Protein AF-A0A221SP52-F1 (afdb_monomer_lite)

Organism: NCBI:txid2004767

Structure (mmCIF, N/CA/C/O backbone):
data_AF-A0A221SP52-F1
#
_entry.id   AF-A0A221SP52-F1
#
loop_
_atom_site.group_PDB
_atom_site.id
_atom_site.type_symbol
_atom_site.label_atom_id
_atom_site.label_alt_id
_atom_site.label_comp_id
_atom_site.label_asym_id
_atom_site.label_entity_id
_atom_site.label_seq_id
_atom_site.pdbx_PDB_ins_code
_atom_site.Cartn_x
_atom_site.Cartn_y
_atom_site.Cartn_z
_atom_site.occupancy
_atom_site.B_iso_or_equiv
_atom_site.auth_seq_id
_atom_site.auth_comp_id
_atom_site.auth_asym_id
_atom_site.auth_atom_id
_atom_site.pdbx_PDB_model_num
ATOM 1 N N . PRO A 1 1 ? 0.318 9.948 6.537 1.00 86.88 1 PRO A N 1
ATOM 2 C CA . PRO A 1 1 ? 0.418 9.607 5.094 1.00 86.88 1 PRO A CA 1
ATOM 3 C C . PRO A 1 1 ? 1.790 9.072 4.619 1.00 86.88 1 PRO A C 1
ATOM 5 O O . PRO A 1 1 ? 1.800 8.216 3.740 1.00 86.88 1 PRO A O 1
ATOM 8 N N . LYS A 1 2 ? 2.930 9.499 5.202 1.00 96.75 2 LYS A N 1
ATOM 9 C CA . LYS A 1 2 ? 4.282 9.005 4.836 1.00 96.75 2 LYS A CA 1
ATOM 10 C C . LYS A 1 2 ? 4.414 7.473 4.828 1.00 96.75 2 LYS A C 1
ATOM 12 O O . LYS A 1 2 ? 5.120 6.940 3.981 1.00 96.75 2 LYS A O 1
ATOM 17 N N . VAL A 1 3 ? 3.765 6.777 5.767 1.00 98.12 3 VAL A N 1
ATOM 18 C CA . VAL A 1 3 ? 3.766 5.304 5.833 1.00 98.12 3 VAL A CA 1
ATOM 19 C C . VAL A 1 3 ? 2.858 4.715 4.755 1.00 98.12 3 VAL A C 1
ATOM 21 O O . VAL A 1 3 ? 3.343 3.947 3.937 1.00 98.12 3 VAL A O 1
ATOM 24 N N . CYS A 1 4 ? 1.587 5.132 4.691 1.00 98.06 4 CYS A N 1
ATOM 25 C CA . CYS A 1 4 ? 0.603 4.603 3.737 1.00 98.06 4 CYS A CA 1
ATOM 26 C C . CYS A 1 4 ? 1.059 4.702 2.276 1.00 98.06 4 CYS A C 1
ATOM 28 O O . CYS A 1 4 ? 0.843 3.773 1.511 1.00 98.06 4 CYS A O 1
ATOM 30 N N . CYS A 1 5 ? 1.747 5.786 1.902 1.00 98.06 5 CYS A N 1
ATOM 31 C CA . CYS A 1 5 ? 2.247 5.955 0.537 1.00 98.06 5 CYS A CA 1
ATOM 32 C C . CYS A 1 5 ? 3.231 4.845 0.121 1.00 98.06 5 CYS A C 1
ATOM 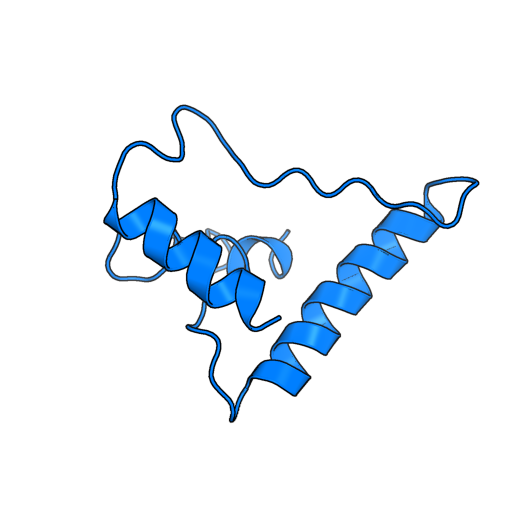34 O O . CYS A 1 5 ? 3.274 4.459 -1.039 1.00 98.06 5 CYS A O 1
ATOM 36 N N . GLN A 1 6 ? 3.973 4.267 1.069 1.00 98.31 6 GLN A N 1
ATOM 37 C CA . GLN A 1 6 ? 4.896 3.160 0.801 1.00 98.31 6 GLN A CA 1
ATOM 38 C C . GLN A 1 6 ? 4.185 1.821 0.530 1.00 98.31 6 GLN A C 1
ATOM 40 O O . GLN A 1 6 ? 4.864 0.822 0.298 1.00 98.31 6 GLN A O 1
ATOM 45 N N . PHE A 1 7 ? 2.853 1.785 0.617 1.00 98.50 7 PHE A N 1
ATOM 46 C CA . PHE A 1 7 ? 2.006 0.632 0.303 1.00 98.50 7 PHE A CA 1
ATOM 47 C C . PHE A 1 7 ? 1.116 0.885 -0.924 1.00 98.50 7 PHE A C 1
ATOM 49 O O . PHE A 1 7 ? 0.269 0.064 -1.246 1.00 98.50 7 PHE A O 1
ATOM 56 N N . ASP A 1 8 ? 1.331 1.990 -1.643 1.00 98.12 8 ASP A N 1
ATOM 57 C CA . ASP A 1 8 ? 0.842 2.154 -3.010 1.00 98.12 8 ASP A CA 1
ATOM 58 C C . ASP A 1 8 ? 1.941 1.698 -3.977 1.00 98.12 8 ASP A C 1
ATOM 60 O O . ASP A 1 8 ? 2.858 2.454 -4.301 1.00 98.12 8 ASP A O 1
ATOM 64 N N . PHE A 1 9 ? 1.892 0.440 -4.418 1.00 97.88 9 PHE A N 1
ATOM 65 C CA . PHE A 1 9 ? 2.984 -0.166 -5.186 1.00 97.88 9 PHE A CA 1
ATOM 66 C C . PHE A 1 9 ? 3.105 0.368 -6.619 1.00 97.88 9 PHE A C 1
ATOM 68 O O . PHE A 1 9 ? 4.129 0.149 -7.261 1.00 97.88 9 PHE A O 1
ATOM 75 N N . TYR A 1 10 ? 2.144 1.154 -7.107 1.00 96.31 10 TYR A N 1
ATOM 76 C CA . TYR A 1 10 ? 2.322 1.906 -8.356 1.00 96.31 10 TYR A CA 1
ATOM 77 C C . TYR A 1 10 ? 3.212 3.140 -8.199 1.00 96.31 10 TYR A C 1
ATOM 79 O O . TYR A 1 10 ? 3.567 3.778 -9.180 1.00 96.31 10 TYR A O 1
ATOM 87 N N . ARG A 1 11 ? 3.603 3.488 -6.969 1.00 96.69 11 ARG A N 1
ATOM 88 C CA . ARG A 1 11 ? 4.610 4.526 -6.708 1.00 96.69 11 ARG A CA 1
ATOM 89 C C . ARG A 1 11 ? 6.022 3.959 -6.584 1.00 96.69 11 ARG A C 1
ATOM 91 O O . ARG A 1 11 ? 6.930 4.658 -6.129 1.00 96.69 11 ARG A O 1
ATOM 98 N N . LEU A 1 12 ? 6.217 2.678 -6.923 1.00 95.56 12 LEU A N 1
ATOM 99 C CA . LEU A 1 12 ? 7.559 2.124 -7.070 1.00 95.56 12 LEU A CA 1
ATOM 100 C C . LEU A 1 12 ? 8.314 2.923 -8.156 1.00 95.56 12 LEU A C 1
ATOM 102 O O . LEU A 1 12 ? 7.691 3.363 -9.127 1.00 95.56 12 LEU A O 1
ATOM 106 N N . PRO A 1 13 ? 9.643 3.104 -8.032 1.00 89.56 13 PRO A N 1
ATOM 107 C CA . PRO A 1 13 ? 10.415 4.015 -8.890 1.00 89.56 13 PRO A CA 1
ATOM 108 C C . PRO A 1 13 ? 10.301 3.782 -10.406 1.00 89.56 13 PRO A C 1
ATOM 110 O O . PRO A 1 13 ? 10.631 4.662 -11.191 1.00 89.56 13 PRO A O 1
ATOM 113 N N . ASN A 1 14 ? 9.847 2.605 -10.825 1.00 86.56 14 ASN A N 1
ATOM 114 C CA . ASN A 1 14 ? 9.702 2.179 -12.212 1.00 86.56 14 ASN A CA 1
ATOM 115 C C . ASN A 1 14 ? 8.368 2.571 -12.883 1.00 86.56 14 ASN A C 1
ATOM 117 O O . ASN A 1 14 ? 8.234 2.342 -14.080 1.00 86.56 14 ASN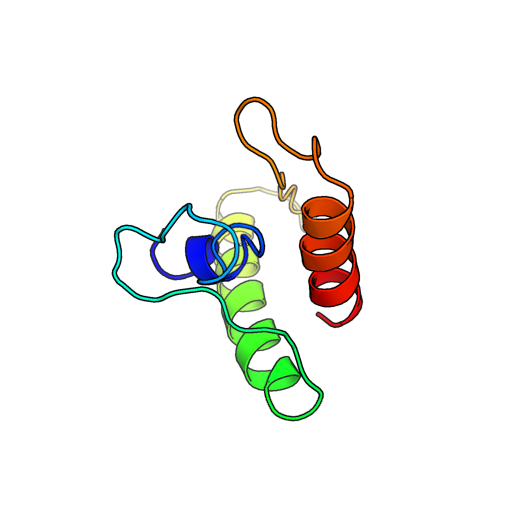 A O 1
ATOM 121 N N . TYR A 1 15 ? 7.399 3.141 -12.157 1.00 83.38 15 TYR A N 1
ATOM 122 C CA . TYR A 1 15 ? 6.060 3.451 -12.693 1.00 83.38 15 TYR A CA 1
ATOM 123 C C . TYR A 1 15 ? 5.787 4.942 -12.933 1.00 83.38 15 TYR A C 1
ATOM 125 O O . TYR A 1 15 ? 4.805 5.272 -13.591 1.00 83.38 15 TYR A O 1
ATOM 133 N N . GLY A 1 16 ? 6.643 5.845 -12.437 1.00 83.31 16 GLY A N 1
ATOM 134 C CA . GLY A 1 16 ? 6.530 7.297 -12.636 1.00 83.31 16 GLY A CA 1
ATOM 135 C C . GLY A 1 16 ? 6.067 8.067 -11.391 1.00 83.31 16 GLY A C 1
ATOM 136 O O . GLY A 1 16 ? 6.834 8.899 -10.902 1.00 83.31 16 GLY A O 1
ATOM 137 N N . PRO A 1 17 ? 4.857 7.821 -10.842 1.00 89.19 17 PRO A N 1
ATOM 138 C CA . PRO A 1 17 ? 4.387 8.489 -9.633 1.00 89.19 17 PRO A CA 1
ATOM 139 C C . PRO A 1 17 ? 5.313 8.254 -8.442 1.00 89.19 17 PRO A C 1
ATOM 141 O O . PRO A 1 17 ? 5.782 7.145 -8.204 1.00 89.19 17 PRO A O 1
ATOM 144 N N . VAL A 1 18 ? 5.532 9.295 -7.641 1.00 95.12 18 VAL A N 1
ATOM 145 C CA . VAL A 1 18 ? 6.394 9.220 -6.456 1.00 95.12 18 VAL A CA 1
ATOM 146 C C . VAL A 1 18 ? 5.622 9.532 -5.185 1.00 95.12 18 VAL A C 1
ATOM 148 O O . VAL A 1 18 ? 4.572 10.180 -5.193 1.00 95.12 18 VAL A O 1
ATOM 151 N N . CYS A 1 19 ? 6.160 9.078 -4.058 1.00 96.56 19 CYS A N 1
ATOM 152 C CA . CYS A 1 19 ? 5.691 9.510 -2.752 1.00 96.56 19 CYS A CA 1
ATOM 153 C C . CYS A 1 19 ? 6.278 10.886 -2.402 1.00 96.56 19 CYS A C 1
ATOM 155 O O . CYS A 1 19 ? 7.501 11.000 -2.277 1.00 96.56 19 CYS A O 1
ATOM 157 N N . PRO A 1 20 ? 5.452 11.919 -2.145 1.00 96.56 20 PRO A N 1
ATOM 158 C CA . PRO A 1 20 ? 5.952 13.266 -1.854 1.00 96.56 20 PRO A CA 1
ATOM 159 C C . PRO A 1 20 ? 6.743 13.335 -0.537 1.00 96.56 20 PRO A C 1
ATOM 161 O O . PRO A 1 20 ? 7.587 14.208 -0.355 1.00 96.56 20 PRO A O 1
ATOM 164 N N . TRP A 1 21 ? 6.552 12.365 0.366 1.00 96.81 21 TRP A N 1
ATOM 165 C CA . TRP A 1 21 ? 7.314 12.242 1.616 1.00 96.81 21 TRP A CA 1
ATOM 166 C C . TRP A 1 21 ? 8.709 11.618 1.454 1.00 96.81 21 TRP A C 1
ATOM 168 O O . TRP A 1 21 ? 9.318 11.253 2.458 1.00 96.81 21 TRP A O 1
ATOM 178 N N . LYS A 1 22 ? 9.208 11.486 0.217 1.00 94.81 22 LYS A N 1
ATOM 179 C CA . LYS A 1 22 ? 10.576 11.045 -0.122 1.00 94.81 22 LYS A CA 1
ATOM 180 C C . LYS A 1 22 ? 10.957 9.651 0.393 1.00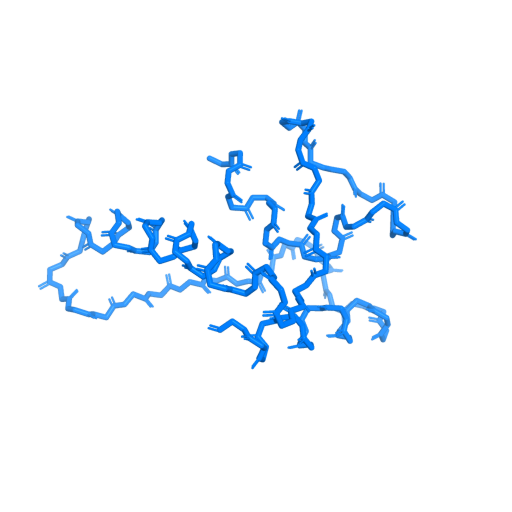 94.81 22 LYS A C 1
ATOM 182 O O . LYS A 1 22 ? 12.134 9.313 0.453 1.00 94.81 22 LYS A O 1
ATOM 187 N N . VAL A 1 23 ? 9.967 8.829 0.740 1.00 96.44 23 VAL A N 1
ATOM 188 C CA . VAL A 1 23 ? 10.156 7.412 1.066 1.00 96.44 23 VAL A CA 1
ATOM 189 C C . VAL A 1 23 ? 9.333 6.600 0.068 1.00 96.44 23 VAL A C 1
ATOM 191 O O . VAL A 1 23 ? 8.105 6.598 0.185 1.00 96.44 23 VAL A O 1
ATOM 194 N N . PRO A 1 24 ? 9.967 5.971 -0.937 1.00 96.31 24 PRO A N 1
ATOM 195 C CA . PRO A 1 24 ? 9.250 5.188 -1.933 1.00 96.31 24 PRO A CA 1
ATOM 196 C C . PRO A 1 24 ? 8.753 3.854 -1.344 1.00 96.31 24 PRO A C 1
ATOM 198 O O . PRO A 1 24 ? 9.298 3.376 -0.340 1.00 96.31 24 PRO A O 1
ATOM 201 N N . PRO A 1 25 ? 7.750 3.222 -1.974 1.00 97.75 25 PRO A N 1
ATOM 202 C CA . PRO A 1 25 ? 7.428 1.821 -1.740 1.00 97.75 25 PRO A CA 1
ATOM 203 C C . PRO A 1 25 ? 8.636 0.915 -2.001 1.00 97.75 25 PRO A C 1
ATOM 205 O O . PRO A 1 25 ? 9.558 1.258 -2.744 1.00 97.75 25 PRO A O 1
ATOM 208 N N . LYS A 1 26 ? 8.607 -0.276 -1.408 1.00 97.50 26 LYS A N 1
ATOM 209 C CA . LYS A 1 26 ? 9.575 -1.349 -1.660 1.00 97.50 26 LYS A CA 1
ATOM 210 C C . LYS A 1 26 ? 8.806 -2.612 -2.010 1.00 97.50 26 LYS A C 1
ATOM 212 O O . LYS A 1 26 ? 7.784 -2.878 -1.386 1.00 97.50 26 LYS A O 1
ATOM 217 N N . ASN A 1 27 ? 9.320 -3.406 -2.947 1.00 97.88 27 ASN A N 1
ATOM 218 C CA . ASN A 1 27 ? 8.762 -4.734 -3.191 1.00 97.88 27 ASN A CA 1
ATOM 219 C C . ASN A 1 27 ? 8.816 -5.572 -1.907 1.00 97.88 27 ASN A C 1
ATOM 221 O O . ASN A 1 27 ? 9.830 -5.590 -1.200 1.00 97.88 27 ASN A O 1
ATOM 225 N N . ILE A 1 28 ? 7.721 -6.265 -1.626 1.00 98.62 28 ILE A N 1
ATOM 226 C CA . ILE A 1 28 ? 7.575 -7.171 -0.498 1.00 98.62 28 ILE A CA 1
ATOM 227 C C . ILE A 1 28 ? 8.286 -8.473 -0.841 1.00 98.62 28 ILE A C 1
ATOM 229 O O . ILE A 1 28 ? 8.002 -9.138 -1.840 1.00 98.62 28 ILE A O 1
ATOM 233 N N . THR A 1 29 ? 9.245 -8.827 -0.001 1.00 98.56 29 THR A N 1
ATOM 234 C CA . THR A 1 29 ? 10.076 -10.019 -0.126 1.00 98.56 29 THR A CA 1
ATOM 235 C C . THR A 1 29 ? 10.034 -10.796 1.179 1.00 98.56 29 THR A C 1
ATOM 237 O O . THR A 1 29 ? 9.671 -10.263 2.225 1.00 98.56 29 THR A O 1
ATOM 240 N N . LYS A 1 30 ? 10.479 -12.054 1.153 1.00 98.38 30 LYS A N 1
ATOM 241 C CA . LYS A 1 30 ? 10.575 -12.876 2.369 1.00 98.38 30 LYS A CA 1
ATOM 242 C C . LYS A 1 30 ? 11.445 -12.236 3.460 1.00 98.38 30 LYS A C 1
ATOM 244 O O . LYS A 1 30 ? 11.238 -12.509 4.632 1.00 98.38 30 LYS A O 1
ATOM 249 N N . VAL A 1 31 ? 12.400 -11.387 3.073 1.00 98.69 31 VAL A N 1
ATOM 250 C CA . VAL A 1 31 ? 13.335 -10.737 3.999 1.00 98.69 31 VAL A CA 1
ATOM 251 C C . VAL A 1 31 ? 12.690 -9.548 4.712 1.00 98.69 31 VAL A C 1
ATOM 253 O O . VAL A 1 31 ? 12.969 -9.323 5.883 1.00 98.69 31 VAL A O 1
ATOM 256 N N . ASN A 1 32 ? 11.828 -8.784 4.030 1.00 98.56 32 ASN A N 1
ATOM 257 C CA . ASN A 1 32 ? 11.251 -7.556 4.591 1.00 98.56 32 ASN A CA 1
ATOM 258 C C . ASN A 1 32 ? 9.782 -7.686 5.022 1.00 98.56 32 ASN A C 1
ATOM 260 O O . ASN A 1 32 ? 9.293 -6.799 5.715 1.00 98.56 32 ASN A O 1
ATOM 264 N N . VAL A 1 33 ? 9.083 -8.768 4.659 1.00 98.69 33 VAL A N 1
ATOM 265 C CA . VAL A 1 33 ? 7.634 -8.908 4.887 1.00 98.69 33 VAL A CA 1
ATOM 266 C C . VAL A 1 33 ? 7.235 -8.667 6.341 1.00 98.69 33 VAL A C 1
ATOM 268 O O . VAL A 1 33 ? 6.283 -7.936 6.581 1.00 98.69 33 VAL A O 1
ATOM 271 N N . ALA A 1 34 ? 7.997 -9.179 7.311 1.00 98.62 34 ALA A N 1
ATOM 272 C CA . ALA A 1 34 ? 7.693 -8.995 8.728 1.00 98.62 34 ALA A CA 1
ATOM 273 C C . ALA A 1 34 ? 7.741 -7.513 9.150 1.00 98.62 34 ALA A C 1
ATOM 275 O O . ALA A 1 34 ? 6.818 -7.016 9.795 1.00 98.62 34 ALA A O 1
ATOM 276 N N . GLU A 1 35 ? 8.783 -6.784 8.740 1.00 98.56 35 GLU A N 1
ATOM 277 C CA . GLU A 1 35 ? 8.936 -5.349 9.022 1.00 98.56 35 GLU A CA 1
ATOM 278 C C . GLU A 1 35 ? 7.853 -4.522 8.316 1.00 98.56 35 GLU A C 1
ATOM 280 O O . GLU A 1 35 ? 7.229 -3.649 8.924 1.00 98.56 35 GLU A O 1
ATOM 285 N N . ARG A 1 36 ? 7.565 -4.836 7.050 1.00 98.69 36 ARG A N 1
ATOM 286 C CA . ARG A 1 36 ? 6.543 -4.140 6.259 1.00 98.69 36 ARG A CA 1
ATOM 287 C C . ARG A 1 36 ? 5.130 -4.389 6.783 1.00 98.69 36 ARG A C 1
ATOM 289 O O . ARG A 1 36 ? 4.363 -3.433 6.896 1.00 98.69 36 ARG A O 1
ATOM 296 N N . ALA A 1 37 ? 4.799 -5.626 7.141 1.00 98.69 37 ALA A N 1
ATOM 297 C CA . ALA A 1 37 ? 3.507 -5.983 7.717 1.00 98.69 37 ALA A CA 1
ATOM 298 C C . ALA A 1 37 ? 3.299 -5.300 9.073 1.00 98.69 37 ALA A C 1
ATOM 300 O O . ALA A 1 37 ? 2.237 -4.729 9.305 1.00 98.69 37 ALA A O 1
ATOM 301 N N . ALA A 1 38 ? 4.324 -5.258 9.934 1.00 98.69 38 ALA A N 1
ATOM 302 C CA . ALA A 1 38 ? 4.247 -4.551 11.212 1.00 98.69 38 ALA A CA 1
ATOM 303 C C . ALA A 1 38 ? 3.953 -3.050 11.031 1.00 98.69 38 ALA A C 1
ATOM 305 O O . ALA A 1 38 ? 3.097 -2.499 11.728 1.00 98.69 38 ALA A O 1
ATOM 306 N N . LEU A 1 39 ? 4.605 -2.396 10.061 1.00 98.56 39 LEU A N 1
ATOM 307 C CA . LEU A 1 39 ? 4.348 -0.990 9.736 1.00 98.56 39 LEU A CA 1
ATOM 308 C C . LEU A 1 39 ? 2.919 -0.748 9.232 1.00 98.56 39 LEU A C 1
ATOM 310 O O . LEU A 1 39 ? 2.292 0.230 9.640 1.00 98.56 39 LEU A O 1
ATOM 314 N N . LEU A 1 40 ? 2.399 -1.607 8.350 1.00 98.56 40 LEU A N 1
ATOM 315 C CA . LEU A 1 40 ? 1.036 -1.465 7.831 1.00 98.56 40 LEU A CA 1
ATOM 316 C C . LEU A 1 40 ? -0.014 -1.747 8.912 1.00 98.56 40 LEU A C 1
ATOM 318 O O . LEU A 1 40 ? -0.972 -0.988 9.061 1.00 98.56 40 LEU A O 1
ATOM 322 N N . LEU A 1 41 ? 0.201 -2.798 9.705 1.00 98.56 41 LEU A N 1
ATOM 323 C CA . LEU A 1 41 ? -0.682 -3.203 10.793 1.00 98.56 41 LEU A CA 1
ATOM 324 C C . LEU A 1 41 ? -0.817 -2.106 11.852 1.00 98.56 41 LEU A C 1
ATOM 326 O O . LEU A 1 41 ? -1.921 -1.857 12.329 1.00 98.56 41 LEU A O 1
ATOM 330 N N . ASP A 1 42 ? 0.272 -1.415 12.195 1.00 98.62 42 ASP A N 1
ATOM 331 C CA . ASP A 1 42 ? 0.221 -0.248 13.081 1.00 98.62 42 ASP A CA 1
ATOM 332 C C . ASP A 1 42 ? -0.714 0.845 12.530 1.00 98.62 42 ASP A C 1
ATOM 334 O O . ASP A 1 42 ? -1.533 1.392 13.272 1.00 98.62 42 ASP A O 1
ATOM 338 N N . GLN A 1 43 ? -0.673 1.120 11.221 1.00 98.69 43 GLN A N 1
ATOM 339 C CA . GLN A 1 43 ? -1.588 2.085 10.600 1.00 98.69 43 GLN A CA 1
ATOM 340 C C . GLN A 1 43 ? -3.044 1.605 10.636 1.00 98.69 43 GLN A C 1
ATOM 342 O O . GLN A 1 43 ? -3.940 2.403 10.918 1.00 98.69 43 GLN A O 1
ATOM 347 N N . TYR A 1 44 ? -3.296 0.316 10.399 1.00 98.56 44 TYR A N 1
ATOM 348 C CA . TYR A 1 44 ? -4.643 -0.254 10.490 1.00 98.56 44 TYR A CA 1
ATOM 349 C C . TYR A 1 44 ? -5.186 -0.230 11.917 1.00 98.56 44 TYR A C 1
ATOM 351 O O . TYR A 1 44 ? -6.329 0.173 12.110 1.00 98.56 44 TYR A O 1
ATOM 359 N N . ARG A 1 45 ? -4.369 -0.550 12.926 1.00 98.25 45 ARG A N 1
ATOM 360 C CA . ARG A 1 45 ? -4.753 -0.451 14.343 1.00 98.25 45 ARG A CA 1
ATOM 361 C C . ARG A 1 45 ? -5.066 0.983 14.745 1.00 98.25 45 ARG A C 1
ATOM 363 O O . ARG A 1 45 ? -6.082 1.214 15.389 1.00 98.25 45 ARG A O 1
ATOM 370 N N . LYS A 1 46 ? -4.247 1.951 14.318 1.00 98.50 46 LYS A N 1
ATOM 371 C CA . LYS A 1 46 ? -4.507 3.385 14.534 1.00 98.50 46 LYS A CA 1
ATOM 372 C C . LYS A 1 46 ? -5.814 3.830 13.885 1.00 98.50 46 LYS A C 1
ATOM 374 O O . LYS A 1 46 ? -6.575 4.555 14.515 1.00 98.50 46 LYS A O 1
ATOM 379 N N . LYS A 1 47 ? -6.105 3.369 12.663 1.00 98.50 47 LYS A N 1
ATOM 380 C CA . LYS A 1 47 ? -7.394 3.622 12.006 1.00 98.50 47 LYS A CA 1
ATOM 381 C C . LYS A 1 47 ? -8.552 2.971 12.766 1.00 98.50 47 LYS A C 1
ATOM 383 O O . LYS A 1 47 ? -9.580 3.614 12.928 1.00 98.50 47 LYS A O 1
ATOM 388 N N . ALA A 1 48 ? -8.379 1.742 13.253 1.00 98.38 48 ALA A N 1
ATOM 389 C CA . ALA A 1 48 ? -9.398 1.008 14.003 1.00 98.38 48 ALA A CA 1
ATOM 390 C C . ALA A 1 48 ? -9.850 1.750 15.268 1.00 98.38 48 ALA A C 1
ATOM 392 O O . ALA A 1 48 ? -11.038 1.747 15.564 1.00 98.38 48 ALA A O 1
ATOM 393 N N . GLN A 1 49 ? -8.943 2.464 15.953 1.00 98.25 49 GLN A N 1
ATOM 394 C CA . GLN A 1 49 ? -9.281 3.271 17.141 1.00 98.25 49 GLN A CA 1
ATOM 395 C C . GLN A 1 49 ? -10.327 4.367 16.874 1.00 98.25 49 GLN A C 1
ATOM 397 O O . GLN A 1 49 ? -10.896 4.917 17.811 1.00 98.25 49 GLN A O 1
ATOM 402 N N . LEU A 1 50 ? -10.574 4.712 15.607 1.00 98.31 50 LEU A N 1
ATOM 403 C CA . LEU A 1 50 ? -11.552 5.727 15.214 1.00 98.31 50 LEU A CA 1
ATOM 404 C C . LEU A 1 50 ? -12.970 5.158 15.032 1.00 98.31 50 LEU A C 1
ATOM 406 O O . LEU A 1 50 ? -13.897 5.919 14.759 1.00 98.31 50 LEU A O 1
ATOM 410 N N . TYR A 1 51 ? -13.151 3.840 15.157 1.00 98.00 51 TYR A N 1
ATOM 411 C CA . TYR A 1 51 ? -14.417 3.148 14.920 1.00 98.00 51 TYR A CA 1
ATOM 412 C C . TYR A 1 51 ? -14.807 2.283 16.126 1.00 98.00 51 TYR A C 1
ATOM 414 O O . TYR A 1 51 ? -13.991 1.968 16.984 1.00 98.00 51 TYR A O 1
ATOM 422 N N . ARG A 1 52 ? -16.090 1.914 16.211 1.00 98.19 52 ARG A N 1
ATOM 423 C CA . ARG A 1 52 ? -16.663 1.185 17.362 1.00 98.19 52 ARG A CA 1
ATOM 424 C C . ARG A 1 52 ? -16.598 -0.342 17.236 1.00 98.19 52 ARG A C 1
ATOM 426 O O . ARG A 1 52 ? -17.084 -1.036 18.119 1.00 98.19 52 ARG A O 1
ATOM 433 N N . THR A 1 53 ? -16.084 -0.853 16.122 1.00 98.19 53 THR A N 1
ATOM 434 C CA . THR A 1 53 ? -16.085 -2.281 15.776 1.00 98.19 53 THR A CA 1
ATOM 435 C C . THR A 1 53 ? -14.686 -2.738 15.404 1.00 98.19 53 THR A C 1
ATOM 437 O O . THR A 1 53 ? -13.901 -1.938 14.900 1.00 98.19 53 THR A O 1
ATOM 440 N N . ASP A 1 54 ? -14.435 -4.041 15.487 1.00 96.69 54 ASP A N 1
ATOM 441 C CA . ASP A 1 54 ? -13.140 -4.641 15.131 1.00 96.69 54 ASP A CA 1
ATOM 442 C C . ASP A 1 54 ? -12.940 -4.852 13.615 1.00 96.69 54 ASP A C 1
ATOM 444 O O . ASP A 1 54 ? -12.018 -5.541 13.182 1.00 96.69 54 ASP A O 1
ATOM 448 N N . VAL A 1 55 ? -13.800 -4.252 12.785 1.00 98.06 55 VAL A N 1
ATOM 449 C CA . VAL A 1 55 ? -13.729 -4.303 11.318 1.00 98.06 55 VAL A CA 1
ATOM 450 C C . VAL A 1 55 ? -13.189 -2.981 10.776 1.00 98.06 55 VAL A C 1
ATOM 452 O O . VAL A 1 55 ? -13.744 -1.914 11.036 1.00 98.06 55 VAL A O 1
ATOM 455 N N . VAL A 1 56 ? -12.123 -3.052 9.973 1.00 97.94 56 VAL A N 1
ATOM 456 C CA . VAL A 1 56 ? -11.500 -1.892 9.319 1.00 97.94 56 VAL A CA 1
ATOM 457 C C . VAL A 1 56 ? -11.688 -1.981 7.811 1.00 97.94 56 VAL A C 1
ATOM 459 O O . VAL A 1 56 ? -11.243 -2.931 7.175 1.00 97.94 56 VAL A O 1
ATOM 462 N N . LEU A 1 57 ? -12.273 -0.939 7.219 1.00 98.50 57 LEU A N 1
ATOM 463 C CA . LEU A 1 57 ? -12.272 -0.750 5.770 1.00 98.50 57 LEU A CA 1
ATOM 464 C C . LEU A 1 57 ? -10.989 -0.025 5.340 1.00 98.50 57 LEU 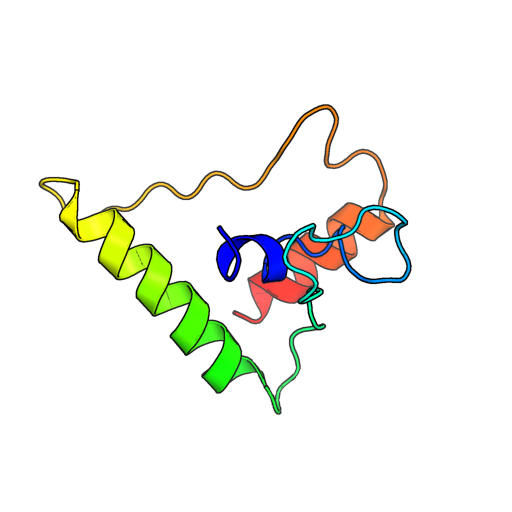A C 1
ATOM 466 O O . LEU A 1 57 ? -10.719 1.085 5.806 1.00 98.50 57 LEU A O 1
ATOM 470 N N . ALA A 1 58 ? -10.216 -0.603 4.421 1.00 98.06 58 ALA A N 1
ATOM 471 C CA . ALA A 1 58 ? -9.010 0.002 3.850 1.00 98.06 58 ALA A CA 1
ATOM 472 C C . ALA A 1 58 ? -9.125 0.102 2.316 1.00 98.06 58 ALA A C 1
ATOM 474 O O . ALA A 1 58 ? -8.728 -0.827 1.617 1.00 98.06 58 ALA A O 1
ATOM 475 N N . PRO A 1 59 ? -9.679 1.207 1.777 1.00 98.31 59 PRO A N 1
ATOM 476 C CA . PRO A 1 59 ? -9.749 1.411 0.334 1.00 98.31 59 PRO A CA 1
ATOM 477 C C . PRO A 1 59 ? -8.346 1.479 -0.279 1.00 98.31 59 PRO A C 1
ATOM 479 O O . PRO A 1 59 ? -7.466 2.143 0.272 1.00 98.31 59 PRO A O 1
ATOM 482 N N . LEU A 1 60 ? -8.158 0.816 -1.420 1.00 98.12 60 LEU A N 1
ATOM 483 C CA . LEU A 1 60 ? -6.903 0.801 -2.169 1.00 98.12 60 LEU A CA 1
ATOM 484 C C . LEU A 1 60 ? -7.165 1.245 -3.608 1.00 98.12 60 LEU A C 1
ATOM 486 O O . LEU A 1 60 ? -7.541 0.443 -4.461 1.00 98.12 60 LEU A O 1
ATOM 490 N N . GLY A 1 61 ? -6.975 2.532 -3.865 1.00 97.12 61 GLY A N 1
ATOM 491 C CA . GLY A 1 61 ? -7.250 3.155 -5.151 1.00 97.12 61 GLY A CA 1
ATOM 492 C C . GLY A 1 61 ? -6.906 4.639 -5.128 1.00 97.12 61 GLY A C 1
ATOM 493 O O . GLY A 1 61 ? -6.338 5.137 -4.158 1.00 97.12 61 GLY A O 1
ATOM 494 N N . ASP A 1 62 ? -7.226 5.302 -6.227 1.00 97.19 62 ASP A N 1
ATOM 495 C CA . ASP A 1 62 ? -7.009 6.718 -6.536 1.00 97.19 62 ASP A CA 1
ATOM 496 C C . ASP A 1 62 ? -7.721 6.974 -7.887 1.00 97.19 62 ASP A C 1
ATOM 498 O O . ASP A 1 62 ? -8.316 6.048 -8.462 1.00 97.19 62 ASP A O 1
ATOM 502 N N . ASP A 1 63 ? -7.621 8.179 -8.433 1.00 97.38 63 ASP A N 1
ATOM 503 C CA . ASP A 1 63 ? -8.203 8.517 -9.735 1.00 97.38 63 ASP A CA 1
ATOM 504 C C . ASP A 1 63 ? -7.618 7.655 -10.875 1.00 97.38 63 ASP A C 1
ATOM 506 O O . ASP A 1 63 ? -6.401 7.542 -11.034 1.00 97.38 63 ASP A O 1
ATOM 510 N N . PHE A 1 64 ? -8.495 7.041 -11.685 1.00 96.00 64 PHE A N 1
ATOM 511 C CA . PHE A 1 64 ? -8.148 6.244 -12.880 1.00 96.00 64 PHE A CA 1
ATOM 512 C C . PHE A 1 64 ? -7.057 5.174 -12.657 1.00 96.00 64 PHE A C 1
ATOM 514 O O . PHE A 1 64 ? -6.202 4.933 -13.515 1.00 96.00 64 PHE A O 1
ATOM 521 N N . ARG A 1 65 ? -7.073 4.523 -11.490 1.00 96.69 65 ARG A N 1
ATOM 522 C CA . ARG A 1 65 ? -6.146 3.433 -11.147 1.00 96.69 65 ARG A CA 1
ATOM 523 C C . ARG A 1 65 ? -6.584 2.107 -11.755 1.00 96.69 65 ARG A C 1
ATOM 525 O O . ARG A 1 65 ? -7.714 1.952 -12.210 1.00 96.69 65 ARG A O 1
ATOM 532 N N . TYR A 1 66 ? -5.673 1.146 -11.720 1.00 96.00 66 TYR A N 1
ATOM 533 C CA . TYR A 1 66 ? -5.823 -0.207 -12.242 1.00 96.00 66 TYR A CA 1
ATOM 534 C C . TYR A 1 66 ? -6.021 -0.251 -13.761 1.00 96.00 66 TYR A C 1
ATOM 536 O O . TYR A 1 66 ? -6.739 -1.095 -14.296 1.00 96.00 66 TYR A O 1
ATOM 544 N N . THR A 1 67 ? -5.350 0.656 -14.471 1.00 95.00 67 THR A N 1
ATOM 545 C CA . THR A 1 67 ? -5.434 0.780 -15.936 1.00 95.00 67 THR A CA 1
ATOM 546 C C . THR A 1 67 ? -4.394 -0.063 -16.667 1.00 95.00 67 THR A C 1
ATOM 548 O O . THR A 1 67 ? -4.617 -0.457 -17.808 1.00 95.00 67 THR A O 1
ATOM 551 N N . HIS A 1 68 ? -3.269 -0.377 -16.018 1.00 92.56 68 HIS A N 1
ATOM 552 C CA . HIS A 1 68 ? -2.162 -1.122 -16.619 1.00 92.56 68 HIS A CA 1
ATOM 553 C C . HIS A 1 68 ? -1.980 -2.483 -15.942 1.00 92.56 68 HIS A C 1
ATOM 555 O O . HIS A 1 68 ? -1.983 -2.580 -14.718 1.00 92.56 68 HIS A O 1
ATOM 561 N N . PHE A 1 69 ? -1.739 -3.547 -16.713 1.00 95.75 69 PHE A N 1
ATOM 562 C CA . PHE A 1 69 ? -1.511 -4.889 -16.150 1.00 95.75 69 PHE A CA 1
ATOM 563 C C . PHE A 1 69 ? -0.345 -4.943 -15.158 1.00 95.75 69 PHE A C 1
ATOM 565 O O . PHE A 1 69 ? -0.396 -5.662 -14.166 1.00 95.75 69 PHE A O 1
ATOM 572 N N . THR A 1 70 ? 0.701 -4.157 -15.398 1.00 94.94 70 THR A N 1
ATOM 573 C CA . THR A 1 70 ? 1.869 -4.082 -14.516 1.00 94.94 70 THR A CA 1
ATOM 574 C C . THR A 1 70 ? 1.535 -3.450 -1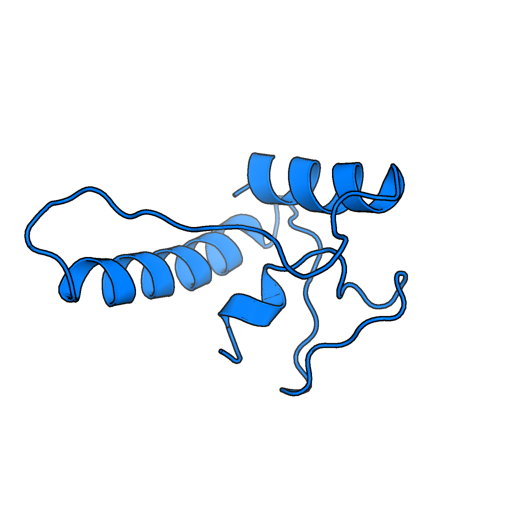3.164 1.00 94.94 70 THR A C 1
ATOM 576 O O . THR A 1 70 ? 2.065 -3.875 -12.139 1.00 94.94 70 THR A O 1
ATOM 579 N N . GLU A 1 71 ? 0.605 -2.494 -13.135 1.00 96.31 71 GLU A N 1
ATOM 580 C CA . GLU A 1 71 ? 0.055 -1.953 -11.896 1.00 96.31 71 GLU A CA 1
ATOM 581 C C . GLU A 1 71 ? -0.703 -3.028 -11.116 1.00 96.31 71 GLU A C 1
ATOM 583 O O . GLU A 1 71 ? -0.433 -3.215 -9.929 1.00 96.31 71 GLU A O 1
ATOM 588 N N . TRP A 1 72 ? -1.627 -3.732 -11.782 1.00 97.31 72 TRP A N 1
ATOM 589 C CA . TRP A 1 72 ? -2.377 -4.837 -11.182 1.00 97.31 72 TRP A CA 1
ATOM 590 C C . TRP A 1 72 ? -1.431 -5.842 -10.538 1.00 97.31 72 TRP A C 1
ATOM 592 O O . TRP A 1 72 ? -1.571 -6.157 -9.359 1.00 97.31 72 TRP A O 1
ATOM 602 N N . ASP A 1 73 ? -0.423 -6.280 -11.287 1.00 97.19 73 ASP A N 1
ATOM 603 C CA . ASP A 1 73 ? 0.588 -7.217 -10.819 1.00 97.19 73 ASP A CA 1
ATOM 604 C C . ASP A 1 73 ? 1.366 -6.688 -9.611 1.00 97.19 73 ASP A C 1
ATOM 606 O O . ASP A 1 73 ? 1.566 -7.419 -8.638 1.00 97.19 73 ASP A O 1
ATOM 610 N N . ALA A 1 74 ? 1.809 -5.428 -9.651 1.00 97.00 74 ALA A N 1
ATOM 611 C CA . ALA A 1 74 ? 2.560 -4.821 -8.560 1.00 97.00 74 ALA A CA 1
ATOM 612 C C . ALA A 1 74 ? 1.714 -4.706 -7.290 1.00 97.00 74 ALA A C 1
ATOM 614 O O . ALA A 1 74 ? 2.194 -5.066 -6.216 1.00 97.00 74 ALA A O 1
ATOM 615 N N . GLN A 1 75 ? 0.468 -4.245 -7.396 1.00 98.06 75 GLN A N 1
ATOM 616 C CA . GLN A 1 75 ? -0.425 -4.133 -6.246 1.00 98.06 75 GLN A CA 1
ATOM 617 C C . GLN A 1 75 ? -0.776 -5.519 -5.703 1.00 98.06 75 GLN A C 1
ATOM 619 O O . GLN A 1 75 ? -0.502 -5.814 -4.540 1.00 98.06 75 GLN A O 1
ATOM 624 N N . TYR A 1 76 ? -1.304 -6.399 -6.556 1.00 98.31 76 TYR A N 1
ATOM 625 C CA . TYR A 1 76 ? -1.786 -7.720 -6.165 1.00 98.31 76 TYR A CA 1
ATOM 626 C C . TYR A 1 76 ? -0.680 -8.569 -5.538 1.00 98.31 76 TYR A C 1
ATOM 628 O O . TYR A 1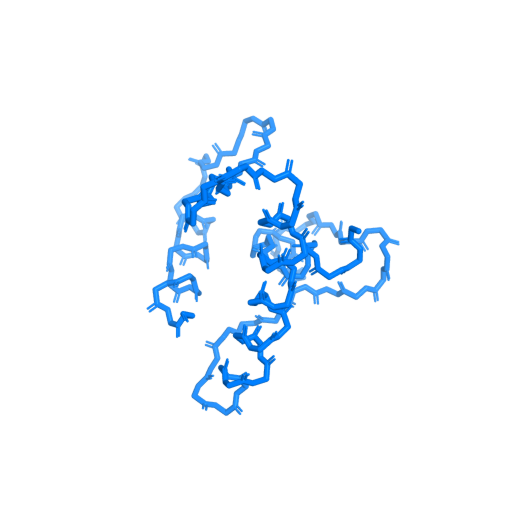 76 ? -0.824 -9.037 -4.412 1.00 98.31 76 TYR A O 1
ATOM 636 N N . LYS A 1 77 ? 0.467 -8.727 -6.212 1.00 98.31 77 LYS A N 1
ATOM 637 C CA . LYS A 1 77 ? 1.537 -9.619 -5.736 1.00 98.31 77 LYS A CA 1
ATOM 638 C C . LYS A 1 77 ? 2.192 -9.113 -4.451 1.00 98.31 77 LYS A C 1
ATOM 640 O O . LYS A 1 77 ? 2.724 -9.918 -3.689 1.00 98.31 77 LYS A O 1
ATOM 645 N N . ASN A 1 78 ? 2.241 -7.801 -4.219 1.00 98.69 78 ASN A N 1
ATOM 646 C CA . ASN A 1 78 ? 2.793 -7.265 -2.977 1.00 98.69 78 ASN A CA 1
ATOM 647 C C . ASN A 1 78 ? 1.794 -7.389 -1.821 1.00 98.69 78 ASN A C 1
ATOM 649 O O . ASN A 1 78 ? 2.194 -7.832 -0.749 1.00 98.69 78 ASN A O 1
ATOM 653 N N . TYR A 1 79 ? 0.511 -7.089 -2.047 1.00 98.69 79 TYR A N 1
ATOM 654 C CA . TYR A 1 79 ? -0.527 -7.271 -1.029 1.00 98.69 79 TYR A CA 1
ATOM 655 C C . TYR A 1 79 ? -0.788 -8.740 -0.692 1.00 98.69 79 TYR A C 1
ATOM 657 O O . TYR A 1 79 ? -0.981 -9.045 0.471 1.00 98.69 79 TYR A O 1
ATOM 665 N N . GLN A 1 80 ? -0.712 -9.663 -1.654 1.00 98.50 80 GLN A N 1
ATOM 666 C CA . GLN A 1 80 ? -0.836 -11.103 -1.390 1.00 98.50 80 GLN A CA 1
ATOM 667 C C . GLN A 1 80 ? 0.276 -11.639 -0.468 1.00 98.50 80 GLN A C 1
ATOM 669 O O . GLN A 1 80 ? 0.117 -12.687 0.152 1.00 98.50 80 GLN A O 1
ATOM 674 N N . ARG A 1 81 ? 1.430 -10.960 -0.410 1.00 98.25 81 ARG A N 1
ATOM 675 C CA . ARG A 1 81 ? 2.541 -11.338 0.473 1.00 98.25 81 ARG A CA 1
ATOM 676 C C . ARG A 1 81 ? 2.427 -10.745 1.876 1.00 98.25 81 ARG A C 1
ATOM 678 O O . ARG A 1 81 ? 3.100 -11.267 2.759 1.00 98.25 81 ARG A O 1
ATOM 685 N N . LEU A 1 82 ? 1.693 -9.644 2.039 1.00 97.56 82 LEU A N 1
ATOM 686 C CA . LEU A 1 82 ? 1.480 -8.960 3.319 1.00 97.56 82 LEU A CA 1
ATOM 687 C C . LEU A 1 82 ? 0.381 -9.655 4.122 1.00 97.56 82 LEU A C 1
ATOM 689 O O . LEU A 1 82 ? 0.551 -9.700 5.359 1.00 97.56 82 LEU A O 1
#

Secondary structure (DSSP, 8-state):
-TTGGGG-GGGSTTSS---TTS-------TTTHHHHHHHHHHHHHHHHTTSSSS--------TT-S-SHHHHHHHHHHHTT-

Sequence (82 aa):
PKVCCQFDFYRLPNYGPVCPWKVPPKNITKVNVAERAALLLDQYRKKAQLYRTDVVLAPLGDDFRYTHFTEWDAQYKNYQRL

pLDDT: mean 96.78, std 3.19, range [83.31, 98.69]

Radius of gyration: 13.21 Å; chains: 1; bounding box: 30×26×34 Å

InterPro domains:
  IPR000602 Glycoside hydrolase family 38, N-terminal domain [PF01074] (9-81)
  IPR011330 Glycoside hydrolase/deacetylase, beta/alpha-barrel [SSF88713] (1-82)
  IPR027291 Glycoside hydrolase 38, N-terminal domain superfamily [G3DSA:3.20.110.10] (1-82)
  IPR050843 Glycosyl Hydrolase Family 38 [PTHR11607] (6-82)

Foldseek 3Di:
DQLVQLLQQCQAPVNPHHDPNPDHHDADDPVCLVVNVVSVVVVQVVQCVVDDDPDGDDDRDDPPPPPDPVSVCRNVVRVVSD